Protein AF-A0A5K1GMT8-F1 (afdb_monomer)

Structure (mmCIF, N/CA/C/O backbone):
data_AF-A0A5K1GMT8-F1
#
_entry.id   AF-A0A5K1GMT8-F1
#
loop_
_atom_site.group_PDB
_atom_site.id
_atom_site.type_symbol
_atom_site.label_atom_id
_atom_site.label_alt_id
_atom_site.label_comp_id
_atom_site.label_asym_id
_atom_site.label_entity_id
_atom_site.label_seq_id
_atom_site.pdbx_PDB_ins_co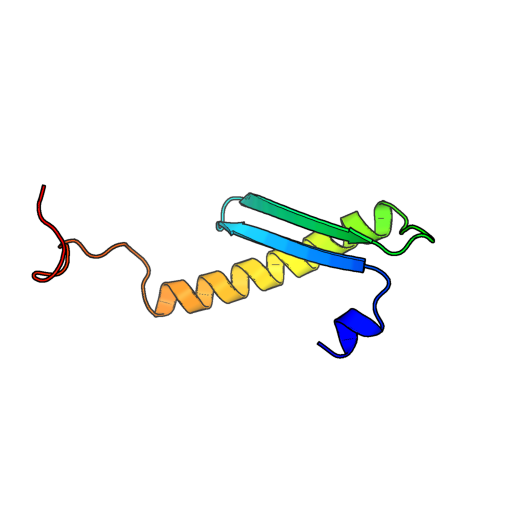de
_atom_site.Cartn_x
_atom_site.Cartn_y
_atom_site.Cartn_z
_atom_site.occupancy
_atom_site.B_iso_or_equiv
_atom_site.auth_seq_id
_atom_site.auth_comp_id
_atom_site.auth_asym_id
_atom_site.auth_atom_id
_atom_site.pdbx_PDB_model_num
ATOM 1 N N . GLY A 1 1 ? 15.729 0.659 2.272 1.00 64.69 1 GLY A N 1
ATOM 2 C CA . GLY A 1 1 ? 16.476 -0.590 2.585 1.00 64.69 1 GLY A CA 1
ATOM 3 C C . GLY A 1 1 ? 17.585 -0.807 1.565 1.00 64.69 1 GLY A C 1
ATOM 4 O O . GLY A 1 1 ? 17.765 0.058 0.725 1.00 64.69 1 GLY A O 1
ATOM 5 N N . LEU A 1 2 ? 18.328 -1.922 1.592 1.00 69.81 2 LEU A N 1
ATOM 6 C CA . LEU A 1 2 ? 19.364 -2.189 0.568 1.00 69.81 2 LEU A CA 1
ATOM 7 C C . LEU A 1 2 ? 18.769 -2.205 -0.855 1.00 69.81 2 LEU A C 1
ATOM 9 O O . LEU A 1 2 ? 19.351 -1.654 -1.783 1.00 69.81 2 LEU A O 1
ATOM 13 N N . GLU A 1 3 ? 17.563 -2.756 -0.985 1.00 73.56 3 GLU A N 1
ATOM 14 C CA . GLU A 1 3 ? 16.784 -2.791 -2.229 1.00 73.56 3 GLU A CA 1
ATOM 15 C C . GLU A 1 3 ? 16.402 -1.394 -2.746 1.00 73.56 3 GLU A C 1
ATOM 17 O O . GLU A 1 3 ? 16.320 -1.195 -3.946 1.00 73.56 3 GLU A O 1
ATOM 22 N N . ASP A 1 4 ? 16.256 -0.405 -1.864 1.00 69.00 4 ASP A N 1
ATOM 23 C CA . ASP A 1 4 ? 15.911 0.985 -2.207 1.00 69.00 4 ASP A CA 1
ATOM 24 C C . ASP A 1 4 ? 17.109 1.745 -2.808 1.00 69.00 4 ASP A C 1
ATOM 26 O O . ASP A 1 4 ? 16.970 2.561 -3.710 1.00 69.00 4 ASP A O 1
ATOM 30 N N . HIS A 1 5 ? 18.333 1.421 -2.369 1.00 68.44 5 HIS A N 1
ATOM 31 C CA . HIS A 1 5 ? 19.547 1.967 -2.992 1.00 68.44 5 HIS A CA 1
ATOM 32 C C . HIS A 1 5 ? 19.810 1.354 -4.375 1.00 68.44 5 HIS A C 1
ATOM 34 O O . HIS A 1 5 ? 20.307 2.027 -5.284 1.00 68.44 5 HIS A O 1
ATOM 40 N N . LEU A 1 6 ? 19.490 0.068 -4.534 1.00 73.69 6 LEU A N 1
ATOM 41 C CA . LEU A 1 6 ? 19.774 -0.693 -5.750 1.00 73.69 6 LEU A CA 1
ATOM 42 C C . LEU A 1 6 ? 18.647 -0.613 -6.791 1.00 73.69 6 LEU A C 1
ATOM 44 O O . LEU A 1 6 ? 18.930 -0.731 -7.978 1.00 73.69 6 LEU A O 1
ATOM 48 N N . GLY A 1 7 ? 17.402 -0.377 -6.376 1.00 76.19 7 GLY A N 1
ATOM 49 C CA . GLY A 1 7 ? 16.229 -0.334 -7.248 1.00 76.19 7 GLY A CA 1
ATOM 50 C C . GLY A 1 7 ? 16.163 0.921 -8.116 1.00 76.19 7 GLY A C 1
ATOM 51 O O . GLY A 1 7 ? 16.625 1.992 -7.728 1.00 76.19 7 GLY A O 1
ATOM 52 N N . ASP A 1 8 ? 15.592 0.799 -9.313 1.00 83.81 8 ASP A N 1
ATOM 53 C CA . ASP A 1 8 ? 15.397 1.927 -10.241 1.00 83.81 8 ASP A CA 1
ATOM 54 C C . ASP A 1 8 ? 14.103 2.715 -9.985 1.00 83.81 8 ASP A C 1
ATOM 56 O O . ASP A 1 8 ? 13.888 3.792 -10.551 1.00 83.81 8 ASP A O 1
ATOM 60 N N . MET A 1 9 ? 13.260 2.182 -9.102 1.00 87.38 9 MET A N 1
ATOM 61 C CA . MET A 1 9 ? 11.983 2.742 -8.689 1.00 87.38 9 MET A CA 1
ATOM 62 C C . MET A 1 9 ? 11.676 2.352 -7.250 1.00 87.38 9 MET A C 1
ATOM 64 O O . MET A 1 9 ? 11.798 1.186 -6.874 1.00 87.38 9 MET A O 1
ATOM 68 N N . ASP A 1 10 ? 11.193 3.331 -6.500 1.00 87.94 10 ASP A N 1
ATOM 69 C CA . ASP A 1 10 ? 10.579 3.166 -5.193 1.00 87.94 10 ASP A CA 1
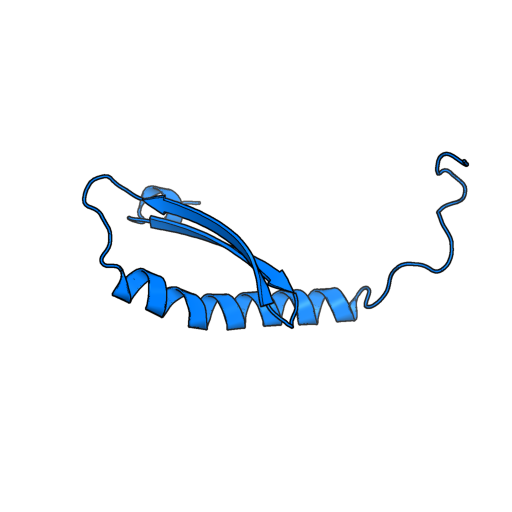ATOM 70 C C . ASP A 1 10 ? 9.073 3.431 -5.345 1.00 87.94 10 ASP A C 1
ATOM 72 O O . ASP A 1 10 ? 8.622 4.541 -5.642 1.00 87.94 10 ASP A O 1
ATOM 76 N N . PHE A 1 11 ? 8.291 2.357 -5.231 1.00 89.12 11 PHE A N 1
ATOM 77 C CA . PHE A 1 11 ? 6.846 2.356 -5.430 1.00 89.12 11 PHE A CA 1
ATOM 78 C C . PHE A 1 11 ? 6.145 1.993 -4.125 1.00 89.12 11 PHE A C 1
ATOM 80 O O . PHE A 1 11 ? 6.282 0.877 -3.618 1.00 89.12 11 PHE A O 1
ATOM 87 N N . LYS A 1 12 ? 5.349 2.928 -3.603 1.00 93.81 12 LYS A N 1
ATOM 88 C CA . LYS A 1 12 ? 4.522 2.727 -2.411 1.00 93.81 12 LYS A CA 1
ATOM 89 C C . LYS A 1 12 ? 3.055 2.860 -2.769 1.00 93.81 12 LYS A C 1
ATOM 91 O O . LYS A 1 12 ? 2.654 3.721 -3.551 1.00 93.81 12 LYS A O 1
ATOM 96 N N . ILE A 1 13 ? 2.238 2.033 -2.136 1.00 96.19 13 ILE A N 1
ATOM 97 C CA . ILE A 1 13 ? 0.801 1.976 -2.374 1.00 96.19 13 ILE A CA 1
ATOM 98 C C . ILE A 1 13 ? 0.069 1.663 -1.075 1.00 96.19 13 ILE A C 1
ATOM 100 O O . ILE A 1 13 ? 0.472 0.787 -0.311 1.00 96.19 13 ILE A O 1
ATOM 104 N N . ALA A 1 14 ? -1.016 2.389 -0.831 1.00 97.94 14 ALA A N 1
ATOM 105 C CA . ALA A 1 14 ? -1.889 2.206 0.320 1.00 97.94 14 ALA A CA 1
ATOM 106 C C . ALA A 1 14 ? -3.345 2.073 -0.138 1.00 97.94 14 ALA A C 1
ATOM 108 O O . ALA A 1 14 ? -3.715 2.488 -1.240 1.00 97.94 14 ALA A O 1
ATOM 109 N N . GLY A 1 15 ? -4.187 1.461 0.688 1.00 97.88 15 GLY A N 1
ATOM 110 C CA . GLY A 1 15 ? -5.586 1.259 0.337 1.00 97.88 15 GLY A CA 1
ATOM 111 C C . GLY A 1 15 ? -6.357 0.402 1.320 1.00 97.88 15 GLY A C 1
ATOM 112 O O . GLY A 1 15 ? -5.806 -0.107 2.294 1.00 97.88 15 GLY A O 1
ATOM 113 N N . THR A 1 16 ? -7.635 0.232 1.009 1.00 97.12 16 THR A N 1
ATOM 114 C CA . THR A 1 16 ? -8.554 -0.690 1.676 1.00 97.12 16 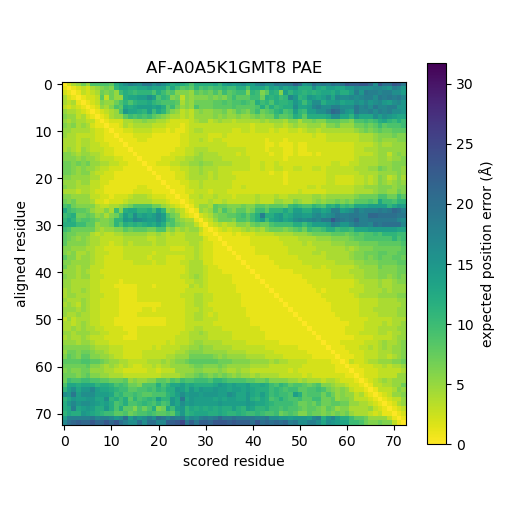THR A CA 1
ATOM 115 C C . THR A 1 16 ? -8.659 -1.990 0.871 1.00 97.12 16 THR A C 1
ATOM 117 O O . THR A 1 16 ? -8.012 -2.161 -0.169 1.00 97.12 16 THR A O 1
ATOM 120 N N . LYS A 1 17 ? -9.507 -2.921 1.317 1.00 94.81 17 LYS A N 1
ATOM 121 C CA . LYS A 1 17 ? -9.864 -4.103 0.517 1.00 94.81 17 LYS A CA 1
ATOM 122 C C . LYS A 1 17 ? -10.581 -3.738 -0.786 1.00 94.81 17 LYS A C 1
ATOM 124 O O . LYS A 1 17 ? -10.451 -4.455 -1.771 1.00 94.81 17 LYS A O 1
ATOM 129 N N . GLU A 1 18 ? -11.275 -2.606 -0.808 1.00 96.00 18 GLU A N 1
ATOM 130 C CA . GLU A 1 18 ? -12.074 -2.153 -1.950 1.00 96.00 18 GLU A CA 1
ATOM 131 C C . GLU A 1 18 ? -11.244 -1.415 -3.002 1.00 96.00 18 GLU A C 1
ATOM 133 O O . GLU A 1 18 ? -11.605 -1.394 -4.176 1.00 96.00 18 GLU A O 1
ATOM 138 N N . GLY A 1 19 ? -10.123 -0.803 -2.612 1.00 94.81 19 GLY A N 1
ATOM 139 C CA . GLY A 1 19 ? -9.401 0.046 -3.546 1.00 94.81 19 GLY A CA 1
ATOM 140 C C . GLY A 1 19 ? -8.148 0.700 -2.995 1.00 94.81 19 GLY A C 1
ATOM 141 O O . GLY A 1 19 ? -7.800 0.597 -1.822 1.00 94.81 19 GLY A O 1
ATOM 142 N N . VAL A 1 20 ? -7.432 1.352 -3.904 1.00 97.31 20 VAL A N 1
ATOM 143 C CA . VAL A 1 20 ? -6.240 2.149 -3.606 1.00 97.31 20 VAL A CA 1
ATOM 144 C C . VAL A 1 20 ? -6.672 3.523 -3.104 1.00 97.31 20 VAL A C 1
ATOM 146 O O . VAL A 1 20 ? -7.520 4.160 -3.720 1.00 97.31 20 VAL A O 1
ATOM 149 N N . THR A 1 21 ? -6.076 3.984 -2.007 1.00 98.00 21 THR A N 1
ATOM 150 C CA . THR A 1 21 ? -6.309 5.330 -1.458 1.00 98.00 21 THR A CA 1
ATOM 151 C C . THR A 1 21 ? -5.129 6.265 -1.694 1.00 98.00 21 THR A C 1
ATOM 153 O O . THR A 1 21 ? -5.327 7.475 -1.763 1.00 98.00 21 THR A O 1
ATOM 156 N N . ALA A 1 22 ? -3.913 5.729 -1.846 1.00 97.31 22 ALA A N 1
ATOM 157 C CA . ALA A 1 22 ? -2.723 6.518 -2.149 1.00 97.31 22 ALA A CA 1
ATOM 158 C C . ALA A 1 22 ? -1.682 5.712 -2.935 1.00 97.31 22 ALA A C 1
ATOM 160 O O . ALA A 1 22 ? -1.536 4.503 -2.741 1.00 97.31 22 ALA A O 1
ATOM 161 N N . ILE A 1 23 ? -0.934 6.414 -3.787 1.00 94.56 23 ILE A N 1
ATOM 162 C CA . ILE A 1 23 ? 0.241 5.915 -4.507 1.00 94.56 23 ILE A CA 1
ATOM 163 C C . ILE A 1 23 ? 1.340 6.971 -4.386 1.00 94.56 23 ILE A C 1
ATOM 165 O O . ILE A 1 23 ? 1.075 8.158 -4.573 1.00 94.56 23 ILE A O 1
ATOM 169 N N . GLN A 1 24 ? 2.564 6.532 -4.114 1.00 93.75 24 GLN A N 1
ATOM 170 C CA . GLN A 1 24 ? 3.780 7.332 -4.239 1.00 93.75 24 GLN A CA 1
ATOM 171 C C . GLN A 1 24 ? 4.751 6.583 -5.153 1.00 93.75 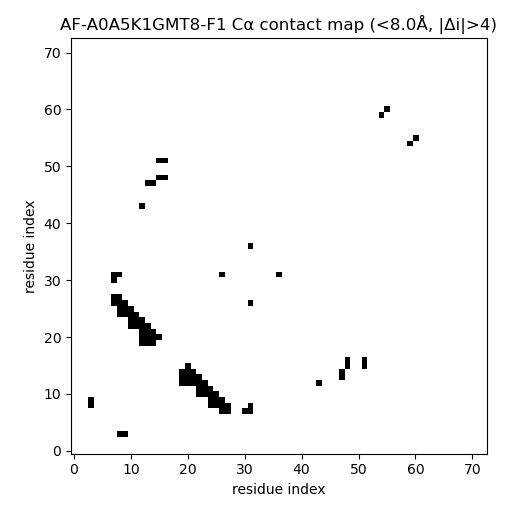24 GLN A C 1
ATOM 173 O O . GLN A 1 24 ? 4.944 5.377 -5.005 1.00 93.75 24 GLN A O 1
ATOM 178 N N . LEU A 1 25 ? 5.345 7.304 -6.100 1.00 89.62 25 LEU A N 1
ATOM 179 C CA . LEU A 1 25 ? 6.268 6.758 -7.084 1.00 89.62 25 LEU A CA 1
ATOM 180 C C . LEU A 1 25 ? 7.481 7.681 -7.201 1.00 89.62 25 LEU A C 1
ATOM 182 O O . LEU A 1 25 ? 7.359 8.786 -7.729 1.00 89.62 25 LEU A O 1
ATOM 186 N N . ASP A 1 26 ? 8.633 7.195 -6.755 1.00 87.62 26 ASP A N 1
ATOM 187 C CA . ASP A 1 26 ? 9.925 7.859 -6.895 1.00 87.62 26 ASP A CA 1
ATOM 188 C C . ASP A 1 26 ? 10.771 7.073 -7.908 1.00 87.62 26 ASP A C 1
ATOM 190 O O . ASP A 1 26 ? 10.993 5.872 -7.758 1.00 87.62 26 ASP A O 1
ATOM 194 N N . MET A 1 27 ? 11.209 7.726 -8.988 1.00 84.00 27 MET A N 1
ATOM 195 C CA . MET A 1 27 ? 11.907 7.074 -10.107 1.00 84.00 27 MET A CA 1
ATOM 196 C C . MET A 1 27 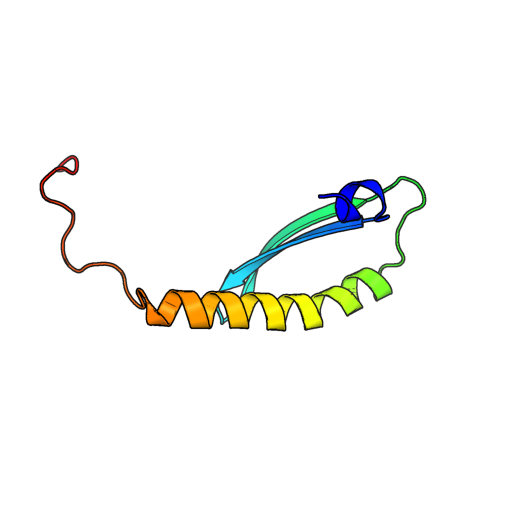? 13.293 7.667 -10.355 1.00 84.00 27 MET A C 1
ATOM 198 O O . MET A 1 27 ? 13.499 8.877 -10.223 1.00 84.00 27 MET A O 1
ATOM 202 N N . LYS A 1 28 ? 14.243 6.824 -10.777 1.00 77.69 28 LYS A N 1
ATOM 203 C CA . LYS A 1 28 ? 15.556 7.288 -11.250 1.00 77.69 28 LYS A CA 1
ATOM 204 C C . LYS A 1 28 ? 15.451 7.963 -12.636 1.00 77.69 28 LYS A C 1
ATOM 206 O O . LYS A 1 28 ? 14.533 7.663 -13.400 1.00 77.69 28 LYS A O 1
ATOM 211 N N . PRO A 1 29 ? 16.411 8.834 -13.020 1.00 69.12 29 PRO A N 1
ATOM 212 C CA . PRO A 1 29 ? 16.319 9.669 -14.229 1.00 69.12 29 PRO A CA 1
ATOM 213 C C . PRO A 1 29 ? 16.209 8.913 -15.560 1.00 69.12 29 PRO A C 1
ATOM 215 O O . PRO A 1 29 ? 15.731 9.478 -16.538 1.00 69.12 29 PRO A O 1
ATOM 218 N N . ALA A 1 30 ? 16.656 7.653 -15.612 1.00 77.94 30 ALA A N 1
ATOM 219 C CA . ALA A 1 30 ? 16.563 6.817 -16.810 1.00 77.94 30 ALA A C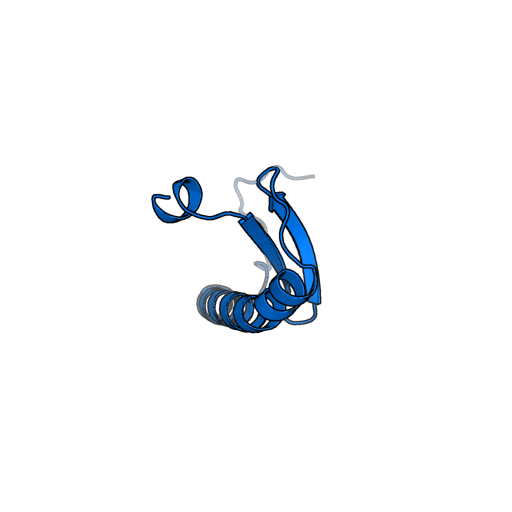A 1
ATOM 220 C C . ALA A 1 30 ? 15.111 6.434 -17.168 1.00 77.94 30 ALA A C 1
ATOM 222 O O . ALA A 1 30 ? 14.854 6.028 -18.300 1.00 77.94 30 ALA A O 1
ATOM 223 N N . GLY A 1 31 ? 14.171 6.619 -16.229 1.00 76.94 31 GLY A N 1
ATOM 224 C CA . GLY A 1 31 ? 12.759 6.287 -16.386 1.00 76.94 31 GLY A CA 1
ATOM 225 C C . GLY A 1 31 ? 12.494 4.780 -16.348 1.00 76.94 31 GLY A C 1
ATOM 226 O O . GLY A 1 31 ? 13.367 3.963 -16.631 1.00 76.94 31 GLY A O 1
ATOM 227 N N . ILE A 1 32 ? 11.260 4.407 -16.004 1.00 84.94 32 ILE 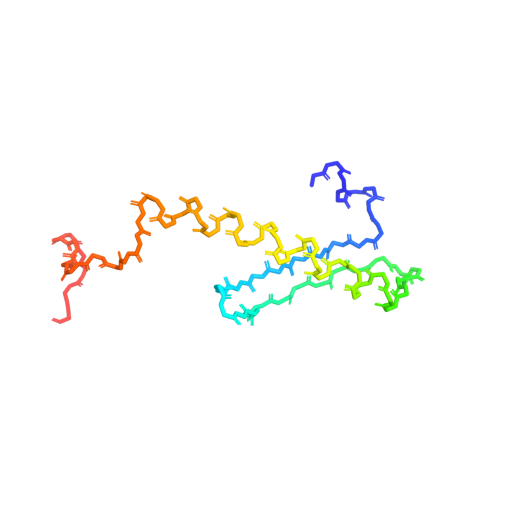A N 1
ATOM 228 C CA . ILE A 1 32 ? 10.778 3.021 -16.067 1.00 84.94 32 ILE A CA 1
ATOM 229 C C . ILE A 1 32 ? 9.611 2.951 -17.058 1.00 84.94 32 ILE A C 1
ATOM 231 O O . ILE A 1 32 ? 8.738 3.825 -17.024 1.00 84.94 32 ILE A O 1
ATOM 235 N N . PRO A 1 33 ? 9.554 1.935 -17.941 1.00 88.25 33 PRO A N 1
ATOM 236 C CA . PRO A 1 33 ? 8.410 1.743 -18.821 1.00 88.25 33 PRO A CA 1
ATOM 237 C C . PRO A 1 33 ? 7.099 1.603 -18.041 1.00 88.25 33 PRO A C 1
ATOM 239 O O . PRO A 1 33 ? 7.021 0.852 -17.072 1.00 88.25 33 PRO A O 1
ATOM 242 N N . LEU A 1 34 ? 6.034 2.255 -18.515 1.00 87.06 34 LEU A N 1
ATOM 243 C CA . LEU A 1 34 ? 4.728 2.237 -17.844 1.00 87.06 34 LEU A CA 1
ATOM 244 C C . LEU A 1 34 ? 4.192 0.816 -17.601 1.00 87.06 34 LEU A C 1
ATOM 246 O O . LEU A 1 34 ? 3.575 0.571 -16.571 1.00 87.06 34 LEU A O 1
ATOM 250 N N . TYR A 1 35 ? 4.456 -0.128 -18.510 1.00 91.38 35 TYR A N 1
ATOM 251 C CA . TYR A 1 35 ? 3.978 -1.504 -18.358 1.00 91.38 35 TYR A CA 1
ATOM 252 C C . TYR A 1 35 ? 4.562 -2.199 -17.117 1.00 91.38 35 TYR A C 1
ATOM 254 O O . TYR A 1 35 ? 3.835 -2.926 -16.453 1.00 91.38 35 TYR A O 1
ATOM 262 N N . ILE A 1 36 ? 5.813 -1.904 -16.741 1.00 89.75 36 ILE A N 1
ATOM 263 C CA . ILE A 1 36 ? 6.442 -2.434 -15.519 1.00 89.75 36 ILE A CA 1
ATOM 264 C C . ILE A 1 36 ? 5.737 -1.887 -14.273 1.00 89.75 36 ILE A C 1
ATOM 266 O O . ILE A 1 36 ? 5.517 -2.607 -13.301 1.00 89.75 36 ILE A O 1
ATOM 270 N N . ILE A 1 37 ? 5.331 -0.614 -14.306 1.00 88.88 37 ILE A N 1
ATOM 271 C CA . ILE A 1 37 ? 4.543 -0.005 -13.226 1.00 88.88 37 ILE A CA 1
ATOM 272 C C . ILE A 1 37 ? 3.164 -0.674 -13.147 1.00 88.88 37 ILE A C 1
ATOM 274 O O . ILE A 1 37 ? 2.675 -0.949 -12.058 1.00 88.88 37 ILE A O 1
ATOM 278 N N . CYS A 1 38 ? 2.531 -0.979 -14.282 1.00 92.06 38 CYS A N 1
ATOM 279 C CA . CYS A 1 38 ? 1.257 -1.701 -14.294 1.00 92.06 38 CYS A CA 1
ATOM 280 C C . CYS A 1 38 ? 1.392 -3.130 -13.743 1.00 92.06 38 CYS A C 1
ATOM 282 O O . CYS A 1 38 ? 0.528 -3.571 -12.987 1.00 92.06 38 CYS A O 1
ATOM 284 N N . GLU A 1 39 ? 2.476 -3.831 -14.080 1.00 94.00 39 GLU A N 1
ATOM 285 C CA . GLU A 1 39 ? 2.769 -5.175 -13.570 1.00 94.00 39 GLU A CA 1
ATOM 286 C C . GLU A 1 39 ? 2.972 -5.195 -12.052 1.00 94.00 39 GLU A C 1
ATOM 288 O O . GLU A 1 39 ? 2.628 -6.185 -11.411 1.00 94.00 39 GLU A O 1
ATOM 293 N N . SER A 1 40 ? 3.456 -4.102 -11.447 1.00 92.12 40 SER A N 1
ATOM 294 C CA . SER A 1 40 ? 3.650 -4.024 -9.993 1.00 92.12 40 SER A CA 1
ATOM 295 C C . SER A 1 40 ? 2.340 -3.905 -9.198 1.00 92.12 40 SER A C 1
ATOM 297 O O . SER A 1 40 ? 2.316 -4.221 -8.005 1.00 92.12 40 SER A O 1
ATOM 299 N N . LEU A 1 41 ? 1.227 -3.515 -9.834 1.00 94.44 41 LEU A N 1
ATOM 300 C CA . LEU A 1 41 ? -0.064 -3.321 -9.157 1.00 94.44 41 LEU A CA 1
ATOM 301 C C . LEU A 1 41 ? -0.673 -4.630 -8.641 1.00 94.44 41 LEU A C 1
ATOM 303 O O . LEU A 1 41 ? -1.303 -4.656 -7.584 1.00 94.44 41 LEU A O 1
ATOM 307 N N . GLU A 1 42 ? -0.482 -5.724 -9.371 1.00 95.94 42 GLU A N 1
ATOM 308 C CA . GLU A 1 42 ? -1.008 -7.044 -9.023 1.00 95.94 42 GLU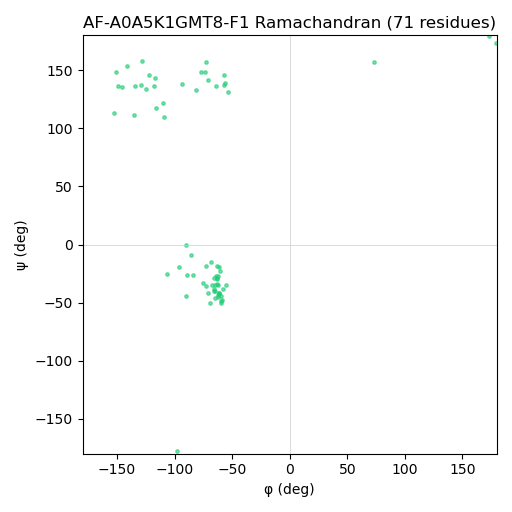 A CA 1
ATOM 309 C C . GLU A 1 42 ? -0.329 -7.659 -7.775 1.00 95.94 42 GLU A C 1
ATOM 311 O O . GLU A 1 42 ? -1.040 -8.009 -6.822 1.00 95.94 42 GLU A O 1
ATOM 316 N N . PRO A 1 43 ? 1.017 -7.724 -7.673 1.00 95.88 43 PRO A N 1
ATOM 317 C CA . PRO A 1 43 ? 1.680 -8.126 -6.436 1.00 95.88 43 PRO A CA 1
ATOM 318 C C . PRO A 1 43 ? 1.432 -7.135 -5.296 1.00 95.88 43 PRO A C 1
ATOM 320 O O . PRO A 1 43 ? 1.267 -7.570 -4.155 1.00 95.88 43 PRO A O 1
ATOM 323 N N . ALA A 1 44 ? 1.330 -5.834 -5.583 1.00 96.31 44 ALA A N 1
ATOM 324 C CA . ALA A 1 44 ? 0.986 -4.834 -4.578 1.00 96.31 44 ALA A CA 1
ATOM 325 C C . ALA A 1 44 ? -0.404 -5.064 -3.964 1.00 96.31 44 ALA A C 1
ATOM 327 O O . ALA A 1 44 ? -0.554 -4.983 -2.744 1.00 96.31 44 ALA A O 1
ATOM 328 N N . LEU A 1 45 ? -1.410 -5.407 -4.777 1.00 96.75 45 LEU A N 1
ATOM 329 C CA . LEU A 1 45 ? -2.741 -5.775 -4.290 1.00 96.75 45 LEU A CA 1
ATOM 330 C C . LEU A 1 45 ? -2.673 -6.997 -3.369 1.00 96.75 45 LEU A C 1
ATOM 332 O O . LEU A 1 45 ? -3.227 -6.957 -2.272 1.00 96.75 45 LEU A O 1
ATOM 336 N N . ARG A 1 46 ? -1.973 -8.065 -3.780 1.00 97.62 46 ARG A N 1
ATOM 337 C CA . ARG A 1 46 ? -1.817 -9.269 -2.944 1.00 97.62 46 ARG A CA 1
ATOM 338 C C . ARG A 1 46 ? -1.156 -8.954 -1.607 1.00 97.62 46 ARG A C 1
ATOM 340 O O . ARG A 1 46 ? -1.659 -9.380 -0.570 1.00 97.62 46 ARG A O 1
ATOM 347 N N . ALA A 1 47 ? -0.053 -8.208 -1.632 1.00 97.62 47 ALA A N 1
ATOM 348 C CA . ALA A 1 47 ? 0.676 -7.827 -0.428 1.00 97.62 47 ALA A CA 1
ATOM 349 C C . ALA A 1 47 ? -0.190 -6.961 0.498 1.00 97.62 47 ALA A C 1
ATOM 351 O O . ALA A 1 47 ? -0.275 -7.234 1.695 1.00 97.62 47 ALA A O 1
ATOM 352 N N . ARG A 1 48 ? -0.897 -5.969 -0.059 1.00 97.94 48 ARG A N 1
ATOM 353 C CA . ARG A 1 48 ? -1.812 -5.110 0.701 1.00 97.94 48 ARG A CA 1
ATOM 354 C C . ARG A 1 48 ? -2.921 -5.922 1.363 1.00 97.94 48 ARG A C 1
ATOM 356 O O . ARG A 1 48 ? -3.143 -5.765 2.558 1.00 97.94 48 ARG A O 1
ATOM 363 N N . THR A 1 49 ? -3.598 -6.788 0.612 1.00 97.94 49 THR A N 1
ATOM 364 C CA . THR A 1 49 ? -4.674 -7.632 1.152 1.00 97.94 49 THR A CA 1
ATOM 365 C C . THR A 1 49 ? -4.150 -8.556 2.247 1.00 97.94 49 THR A C 1
ATOM 367 O O . THR A 1 49 ? -4.771 -8.651 3.296 1.00 97.94 49 THR A O 1
ATOM 370 N N . HIS A 1 50 ? -2.969 -9.153 2.061 1.00 98.12 50 HIS A N 1
ATOM 371 C CA . HIS A 1 50 ? -2.345 -9.997 3.079 1.00 98.12 50 HIS A CA 1
ATOM 372 C C . HIS A 1 50 ? -2.083 -9.248 4.397 1.00 98.12 50 HIS A C 1
ATOM 374 O O . HIS A 1 50 ? -2.385 -9.764 5.473 1.00 98.12 50 HIS A O 1
ATOM 380 N N . ILE A 1 51 ? -1.555 -8.022 4.318 1.00 98.12 51 ILE A N 1
ATOM 381 C CA . ILE A 1 51 ? -1.318 -7.176 5.496 1.00 98.12 51 ILE A CA 1
ATOM 382 C C . ILE A 1 51 ? -2.647 -6.801 6.165 1.00 98.12 51 ILE A C 1
ATOM 384 O O . ILE A 1 51 ? -2.770 -6.936 7.380 1.00 98.12 51 ILE A O 1
ATOM 388 N N . LEU A 1 52 ? -3.654 -6.387 5.386 1.00 98.12 52 LEU A N 1
ATOM 389 C CA . LEU A 1 52 ? -4.982 -6.045 5.910 1.00 98.12 52 LEU A CA 1
ATOM 390 C C . LEU A 1 52 ? -5.655 -7.239 6.598 1.00 98.12 52 LEU A C 1
ATOM 392 O O . LEU A 1 52 ? -6.204 -7.078 7.682 1.00 98.12 52 LEU A O 1
ATOM 396 N N . ASP A 1 53 ? -5.557 -8.439 6.025 1.00 98.12 53 ASP A N 1
ATOM 397 C CA . ASP A 1 53 ? -6.096 -9.660 6.632 1.00 98.12 53 ASP A CA 1
ATOM 398 C C . ASP A 1 53 ? -5.419 -9.982 7.967 1.00 98.12 53 ASP A C 1
ATOM 400 O O . ASP A 1 53 ? -6.068 -10.487 8.882 1.00 98.12 53 ASP A O 1
ATOM 404 N N . HIS A 1 54 ? -4.121 -9.700 8.103 1.00 98.12 54 HIS A N 1
ATOM 405 C CA . HIS A 1 54 ? -3.438 -9.841 9.385 1.00 98.12 54 HIS A CA 1
ATOM 406 C C . HIS A 1 54 ? -3.886 -8.765 10.383 1.00 98.12 54 HIS A C 1
ATOM 408 O O . HIS A 1 54 ? -4.096 -9.073 11.552 1.00 98.12 54 HIS A O 1
ATOM 414 N N . MET A 1 55 ? -4.045 -7.514 9.947 1.00 98.06 55 MET A N 1
ATOM 415 C CA . MET A 1 55 ? -4.512 -6.423 10.810 1.00 98.06 55 MET A CA 1
ATOM 416 C C . MET A 1 55 ? -5.927 -6.685 11.340 1.00 98.06 55 MET A C 1
ATOM 418 O O . MET A 1 55 ? -6.171 -6.516 12.532 1.00 98.06 55 MET A O 1
ATOM 422 N N . GLU A 1 56 ? -6.835 -7.163 10.485 1.00 97.38 56 GLU A N 1
ATOM 423 C CA . GLU A 1 56 ? -8.223 -7.470 10.856 1.00 97.38 56 GLU A CA 1
ATOM 424 C C . GLU A 1 56 ? -8.344 -8.602 11.883 1.00 97.38 56 GLU A C 1
ATOM 426 O O . GLU A 1 56 ? -9.299 -8.620 12.656 1.00 97.38 56 GLU A O 1
ATOM 431 N N . ARG A 1 57 ? -7.383 -9.536 11.930 1.00 97.38 57 ARG A N 1
ATOM 432 C CA . ARG A 1 57 ? -7.349 -10.579 12.974 1.00 97.38 57 ARG A CA 1
ATOM 433 C C . ARG A 1 57 ? -7.097 -10.004 14.365 1.00 97.38 57 ARG A C 1
ATOM 435 O O . ARG A 1 57 ? -7.547 -10.593 15.341 1.00 97.38 57 ARG A O 1
ATOM 442 N N . GLU A 1 58 ? -6.394 -8.878 14.441 1.00 97.94 58 GLU A N 1
ATOM 443 C CA . GLU A 1 58 ? -6.071 -8.203 15.700 1.00 97.94 58 GLU A CA 1
ATOM 444 C C . GLU A 1 58 ? -7.154 -7.185 16.088 1.00 97.94 58 GLU A C 1
ATOM 446 O O . GLU A 1 58 ? -7.567 -7.115 17.246 1.00 97.94 58 GLU A O 1
ATOM 451 N N . ILE A 1 59 ? -7.625 -6.388 15.122 1.00 96.38 59 ILE A N 1
ATOM 452 C CA . ILE A 1 59 ? -8.714 -5.422 15.295 1.00 96.38 59 ILE A CA 1
ATOM 453 C C . ILE A 1 59 ? -9.438 -5.206 13.960 1.00 96.38 59 ILE A C 1
ATOM 455 O O . ILE A 1 59 ? -8.883 -4.661 13.009 1.00 96.38 59 ILE A O 1
ATOM 459 N N . ASN A 1 60 ? -10.695 -5.631 13.884 1.00 95.75 60 ASN A N 1
ATOM 460 C CA . ASN A 1 60 ? -11.510 -5.547 12.668 1.00 95.75 60 ASN A CA 1
ATOM 461 C C . ASN A 1 60 ? -12.422 -4.312 12.622 1.00 95.75 60 ASN A C 1
ATOM 463 O O . ASN A 1 60 ? -12.868 -3.925 11.545 1.00 95.75 60 ASN A O 1
ATOM 467 N N . GLU A 1 61 ? -12.694 -3.684 13.765 1.00 95.94 61 GLU A N 1
ATOM 468 C CA . GLU A 1 61 ? -13.552 -2.507 13.864 1.00 95.94 61 GLU A CA 1
ATOM 469 C C . GLU A 1 61 ? -13.018 -1.487 14.884 1.00 95.94 61 GLU A C 1
ATOM 471 O O . GLU A 1 61 ? -12.305 -1.850 15.828 1.00 95.94 61 GLU A O 1
ATOM 476 N N . PRO A 1 62 ? -13.340 -0.190 14.723 1.00 95.56 62 PRO A N 1
ATOM 477 C CA . PRO A 1 62 ? -13.037 0.813 15.735 1.00 95.56 62 PRO A CA 1
ATOM 478 C C . PRO A 1 62 ? -13.668 0.457 17.086 1.00 95.56 62 PRO A C 1
ATOM 480 O O . PRO A 1 62 ? -14.776 -0.069 17.158 1.00 95.56 62 PRO A O 1
ATOM 483 N N . ARG A 1 63 ? -12.996 0.802 18.189 1.00 94.00 63 ARG A N 1
ATOM 484 C CA . ARG A 1 63 ? -13.554 0.587 19.531 1.00 94.00 63 ARG A CA 1
ATOM 485 C C . ARG A 1 63 ? -14.820 1.424 19.724 1.00 94.00 63 ARG A C 1
ATOM 487 O O . ARG A 1 63 ? -14.820 2.621 19.451 1.00 94.00 63 ARG A O 1
ATOM 494 N N . ASN A 1 64 ? -15.849 0.813 20.311 1.00 92.38 64 ASN A N 1
ATOM 495 C CA . ASN A 1 64 ? -17.127 1.471 20.617 1.00 92.38 64 ASN A CA 1
ATOM 496 C C . ASN A 1 64 ? -17.014 2.646 21.597 1.00 92.38 64 ASN A C 1
ATOM 498 O O . ASN A 1 64 ? -17.928 3.460 21.700 1.00 92.38 64 ASN A O 1
ATOM 502 N N . GLN A 1 65 ? -15.926 2.711 22.365 1.00 89.56 65 GLN A N 1
ATOM 503 C CA . GLN A 1 65 ? -15.696 3.761 23.344 1.00 89.56 65 GLN A CA 1
ATOM 504 C C . GLN A 1 65 ? -14.311 4.362 23.150 1.00 89.56 65 GLN A C 1
ATOM 506 O O . GLN A 1 65 ? -13.323 3.654 22.939 1.00 89.56 65 GLN A O 1
ATOM 511 N N . VAL A 1 66 ? -14.266 5.688 23.244 1.00 86.94 66 VAL A N 1
ATOM 512 C CA . VAL A 1 66 ? -13.029 6.460 23.282 1.00 86.94 66 VAL A CA 1
ATOM 513 C C . VAL A 1 66 ? -12.357 6.224 24.635 1.00 86.94 66 VAL A C 1
ATOM 515 O O . VAL A 1 66 ? -13.034 6.121 25.658 1.00 86.94 66 VAL A O 1
ATOM 518 N N . ASP A 1 67 ? -11.028 6.126 24.644 1.00 88.25 67 ASP A N 1
ATOM 519 C CA . ASP A 1 67 ? -10.260 5.950 25.877 1.00 88.25 67 ASP A CA 1
ATOM 520 C C . ASP A 1 67 ? -10.555 7.084 26.877 1.00 88.25 67 ASP A C 1
ATOM 522 O O . ASP A 1 67 ? -10.644 8.255 26.497 1.00 88.25 67 ASP A O 1
ATOM 526 N N . GLY A 1 68 ? -10.682 6.739 28.161 1.00 88.19 68 GLY A N 1
ATOM 527 C CA . GLY A 1 68 ? -11.048 7.658 29.239 1.00 88.19 68 GLY A CA 1
ATOM 528 C C . GLY A 1 68 ? -10.039 8.784 29.468 1.00 88.19 68 GLY A C 1
ATOM 529 O O . GLY A 1 68 ? -10.409 9.803 30.052 1.00 88.19 68 GLY A O 1
ATOM 530 N N . ASN A 1 69 ? -8.807 8.617 28.976 1.00 91.38 69 ASN A N 1
ATOM 531 C CA . ASN A 1 69 ? -7.748 9.623 29.018 1.00 91.38 69 ASN A CA 1
ATOM 532 C C . ASN A 1 69 ? -7.719 10.548 27.783 1.00 91.38 69 ASN A C 1
ATOM 534 O O . ASN A 1 69 ? -6.860 11.424 27.684 1.00 91.38 69 ASN A O 1
ATOM 538 N N . SER A 1 70 ? -8.629 10.354 26.824 1.00 90.94 70 SER A N 1
ATOM 539 C CA . SER A 1 70 ? -8.707 11.195 25.626 1.00 90.94 70 SER A CA 1
ATOM 540 C C . SER A 1 70 ? -9.363 12.545 25.938 1.00 90.94 70 SER A C 1
ATOM 542 O O . SER A 1 70 ? -10.268 12.603 26.780 1.00 90.94 70 SER A O 1
ATOM 544 N N . PRO A 1 71 ? -8.980 13.629 25.234 1.00 89.50 71 PRO A N 1
ATOM 545 C CA . PRO A 1 71 ? -9.695 14.899 25.298 1.00 89.50 71 PRO A CA 1
ATOM 546 C C . PRO A 1 71 ? -11.183 14.704 24.999 1.00 89.50 71 PRO A C 1
ATOM 548 O O . PRO A 1 71 ? -11.545 14.054 24.017 1.00 89.50 71 PRO A O 1
ATOM 551 N N . ARG A 1 72 ? -12.042 15.260 25.857 1.00 84.69 72 ARG A N 1
ATOM 552 C CA . ARG A 1 72 ? -13.494 15.263 25.653 1.00 84.69 72 ARG A CA 1
ATOM 553 C C . ARG A 1 72 ? -13.898 16.560 24.957 1.00 84.69 72 ARG A C 1
ATOM 555 O O . ARG A 1 72 ? -13.351 17.611 25.287 1.00 84.69 72 ARG A O 1
ATOM 562 N N . LEU A 1 73 ? -14.811 16.443 23.993 1.00 77.75 73 LEU A N 1
ATOM 563 C CA . LEU A 1 73 ? -15.479 17.577 23.348 1.00 77.75 73 LEU A CA 1
ATOM 564 C C . LEU A 1 73 ? -16.513 18.202 24.289 1.00 77.75 73 LEU A C 1
ATOM 566 O O . LEU A 1 73 ? -17.143 17.430 25.050 1.00 77.75 73 LEU A O 1
#

Mean predicted aligned error: 5.56 Å

Organism: NCBI:txid210225

Nearest PDB structures (foldseek):
  5yjj-assembly2_F  TM=9.329E-01  e=1.528E-03  Staphylococcus epidermidis ATCC 12228
  7ogk-assembly1_B  TM=9.014E-01  e=1.635E-03  Escherichia coli K-12

InterPro domains:
  IPR012162 Polyribonucleotide nucleotidyltransferase [PTHR11252] (1-73)
  IPR027408 PNPase/RNase PH domain superfamily [G3DSA:3.30.230.70] (1-72)
  IPR036345 Exoribonuclease, PH domain 2 superfamily [SSF55666] (2-65)

Sequence (73 aa):
GLEDHLGDMDFKIAGTKEGVTAIQLDMKPAGIPLYIICESLEPALRARTHILDHMEREINEPRNQVDGNSPRL

Foldseek 3Di:
DVCVVVDQKDWDWADDLVDTPDIDIDGDPVDDDVVVVVVVVVVVNVVRVVVVVVVCVVPVDDDPDDDPPDDDD

Secondary structure (DSSP, 8-state):
-HHHHH-SEEEEEEE-SS-EEEEEEEE-TT---HHHHHHHHHHHHHHHHHHHHHHHHH-SS--SS--TTSPP-

Radius of gyration: 17.66 Å; Cα contacts (8 Å, |Δi|>4): 45; chains: 1; bounding box: 37×28×48 Å

Solvent-accessible surface area (backbone atoms only — not comparable to full-atom values): 4813 Å² total; per-residue (Å²): 104,77,64,61,76,72,44,68,59,52,78,48,76,44,61,61,95,91,45,77,75,48,76,48,80,50,69,46,94,87,64,77,63,67,65,62,60,58,58,50,51,59,60,47,50,54,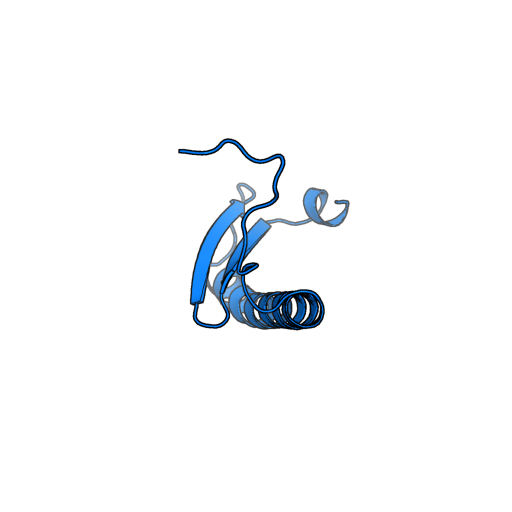52,51,48,55,52,49,58,56,46,40,75,78,56,75,68,82,72,94,63,79,64,90,87,53,89,78,134

pLDDT: mean 90.05, std 8.76, range [64.69, 98.12]